Protein 2IU1 (pdb70)

Organism: Homo sapiens (NCBI:txid9606)

Secondary structure (P-SEA, 3-state):
ccccaaaaaaaaaaaaaaaaaaccccccaaaaaaaaaaaccccaaaaaaaacccccaaaaaaaaaaaaaaaaccccaaaaaaaaaaaaaaaaacccccccaaaaaaaaaaaaccccaaaaaaaaaccccccccaaaaaaaaaaaaaaaaaaaccbbbbbbbbbbbcccaaaaaaaaac

Sequence (178 aa):
LERTIEERVNILFDFVKKKKEEGVIDSSDKEIVAEAERLDVKAMGPLVLTEVLFNEKIREQIKKYRRHFLRFCHNNKKAQRYLLHGLECVVAMHQAQLISKIPHILKEMYDADLLEEEVIISWSEKASKKYVSKELAKEIRVKAEPFIKWLKEAEEESSGGEEEDEDENIEVVYSKLE

Solvent-accessible surface area: 9469 Å² total

Foldseek 3Di:
DQDAPLVLVLVLLVVQLVCVVVPNNLPCLVVSCVSCVVSVNLLLQLLSCLVRQPALVNLVSCVSCLVSLCVRQPVRLSSLLNNVLSVLLRCVRVVVRPLLCLQVSVVSCVVSVNHDLVSVLQQLPDADLPLDDSVSSVSSSVSNVVNNCVSVPPDDDHDYDDDDDDRDSVSVSVSSVD

InterPro domains:
  IPR002735 Translation initiation factor IF2/IF5 domain [PF01873] (8-127)
  IPR002735 Translation initiation factor IF2/IF5 domain [SM00653] (13-128)
  IPR003307 W2 domain [PF02020] (311-390)
  IPR003307 W2 domain [PS51363] (233-392)
  IPR003307 W2 domain [SM00515] (298-388)
  IPR016024 Armadillo-type fold [SSF48371] (237-386)
  IPR016189 Translation initiation factor IF2/IF5, N-terminal [SSF100966] (3-99)
  IPR016190 Translation initiation factor IF2/IF5, zinc-binding [SSF75689] (96-130)
  IPR045196 Translation initiation factor IF2/IF5 [PTHR23001] (4-380)

GO terms:
  GO:0006446 regulation of translational initiation (P, IDA)
  GO:0042255 ribosome assembly (P, IDA)
  GO:0005515 protein binding (F, IPI)
  GO:0005829 cytosol (C, TAS)
  GO:0045296 cadherin binding (F, HDA)
  GO:0005737 cytoplasm (C, IDA)
  GO:0003723 RNA binding (F, HDA)

Nearest PDB structures (foldseek):
  2iu1-assembly1_A  TM=1.006E+00  e=1.118E-23  Homo sapiens
  6knd-assembly1_A  TM=8.290E-01  e=2.074E-07  Candida albicans
  2ful-assembly2_B  TM=8.198E-01  e=2.355E-06  Saccharomyces cerevisiae
  3pe3-assembly4_D  TM=2.489E-01  e=3.843E+00  Homo sapiens

CATH classification: 1.25.40.180

Radius of gyration: 15.53 Å; Cα contacts (8 Å, |Δi|>4): 195; chains: 1; bounding box: 28×41×49 Å

Structure (mmCIF, N/CA/C/O backbone):
data_2IU1
#
_entry.id   2IU1
#
_cell.length_a   32.137
_cell.length_b   70.254
_cell.length_c   81.705
_cell.angle_alpha   90.00
_cell.angle_beta   90.00
_cell.angle_gamma   90.00
#
_symmetry.space_group_name_H-M   'P 21 21 21'
#
loop_
_entity.id
_entity.type
_entity.pdbx_description
1 polymer 'EUKARYOTIC TRANSLATION INITIATION FACTOR 5'
2 water water
#
loop_
_atom_site.group_PDB
_atom_site.id
_atom_site.type_symbol
_atom_site.label_atom_id
_atom_site.label_alt_id
_atom_site.label_comp_id
_atom_site.label_asym_id
_atom_site.label_entity_id
_atom_site.label_seq_id
_atom_site.pdbx_PDB_ins_code
_atom_site.Cartn_x
_atom_site.Cartn_y
_atom_site.Cartn_z
_atom_site.occupancy
_atom_site.B_iso_or_equiv
_atom_site.auth_seq_id
_atom_site.auth_comp_id
_atom_site.auth_asym_id
_atom_site.auth_atom_id
_atom_site.pdbx_PDB_model_num
ATOM 1 N N . LEU A 1 1 ? 0.405 71.216 5.145 1.00 22.90 232 LEU A N 1
ATOM 2 C CA . LEU A 1 1 ? 0.644 70.851 6.572 1.00 23.27 232 LEU A CA 1
ATOM 3 C C . LEU A 1 1 ? 1.872 69.958 6.765 1.00 24.03 232 LEU A C 1
ATOM 4 O O . LEU A 1 1 ? 2.135 69.060 5.960 1.00 24.26 232 LEU A O 1
ATOM 9 N N . GLU A 1 2 ? 2.622 70.221 7.834 1.00 23.17 233 GLU A N 1
ATOM 10 C CA . GLU A 1 2 ? 3.633 69.309 8.374 1.00 23.67 233 GLU A CA 1
ATOM 11 C C . GLU A 1 2 ? 3.081 67.901 8.539 1.00 21.81 233 GLU A C 1
ATOM 12 O O . GLU A 1 2 ? 1.955 67.730 8.995 1.00 21.82 233 GLU A O 1
ATOM 18 N N . ARG A 1 3 ? 3.856 66.878 8.189 1.00 20.15 234 ARG A N 1
ATOM 19 C CA . ARG A 1 3 ? 3.361 65.512 8.380 1.00 19.07 234 ARG A CA 1
ATOM 20 C C . ARG A 1 3 ? 3.278 65.118 9.852 1.00 19.47 234 ARG A C 1
ATOM 21 O O . ARG A 1 3 ? 4.036 65.623 10.675 1.00 17.97 234 ARG A O 1
ATOM 29 N N . THR A 1 4 ? 2.356 64.213 10.173 1.00 18.84 235 THR A N 1
ATOM 30 C CA . THR A 1 4 ? 2.154 63.791 11.556 1.00 19.82 235 THR A CA 1
ATOM 31 C C . THR A 1 4 ? 3.256 62.821 11.958 1.00 19.50 235 THR A C 1
ATOM 32 O O . THR A 1 4 ? 3.968 62.299 11.102 1.00 17.49 235 THR A O 1
ATOM 36 N N . ILE A 1 5 ? 3.399 62.581 13.258 1.00 19.11 236 ILE A N 1
ATOM 37 C CA . ILE A 1 5 ? 4.326 61.567 13.739 1.00 20.37 236 ILE A CA 1
ATOM 38 C C . ILE A 1 5 ? 4.081 60.229 13.040 1.00 19.93 236 ILE A C 1
ATOM 39 O O . ILE A 1 5 ? 5.028 59.593 12.546 1.00 19.43 236 ILE A O 1
ATOM 44 N N . GLU A 1 6 ? 2.824 59.788 12.990 1.00 19.05 237 GLU A N 1
ATOM 45 C CA . GLU A 1 6 ? 2.520 58.526 12.316 1.00 19.35 237 GLU A CA 1
ATOM 46 C C . GLU A 1 6 ? 3.006 58.497 10.860 1.00 19.68 237 GLU A C 1
ATOM 47 O O . GLU A 1 6 ? 3.644 57.536 10.407 1.00 18.70 237 GLU A O 1
ATOM 53 N N . GLU A 1 7 ? 2.692 59.554 10.124 1.00 20.59 238 GLU A N 1
ATOM 54 C CA . GLU A 1 7 ? 3.098 59.665 8.727 1.00 20.67 238 GLU A CA 1
ATOM 55 C C . GLU A 1 7 ? 4.612 59.604 8.568 1.00 20.72 238 GLU A C 1
ATOM 56 O O . GLU A 1 7 ? 5.124 58.955 7.645 1.00 19.39 238 GLU A O 1
ATOM 62 N N . ARG A 1 8 ? 5.328 60.278 9.466 1.00 19.31 239 ARG A N 1
ATOM 63 C CA . ARG A 1 8 ? 6.784 60.361 9.347 1.00 19.27 239 ARG A CA 1
ATOM 64 C C . ARG A 1 8 ? 7.425 59.011 9.670 1.00 18.65 239 ARG A C 1
ATOM 65 O O . ARG A 1 8 ? 8.346 58.547 8.975 1.00 17.97 239 ARG A O 1
ATOM 73 N N . VAL A 1 9 ? 6.915 58.358 10.703 1.00 17.79 240 VAL A N 1
ATOM 74 C CA . VAL A 1 9 ? 7.420 57.021 11.048 1.00 19.08 240 VAL A CA 1
ATOM 75 C C . VAL A 1 9 ? 7.115 56.075 9.885 1.00 18.99 240 VAL A C 1
ATOM 76 O O . VAL A 1 9 ? 7.933 55.221 9.516 1.00 19.42 240 VAL A O 1
ATOM 80 N N . ASN A 1 10 ? 5.932 56.231 9.299 1.00 19.66 241 ASN A N 1
ATOM 81 C CA . ASN A 1 10 ? 5.559 55.418 8.145 1.00 20.73 241 ASN A CA 1
ATOM 82 C C . ASN A 1 10 ? 6.570 55.552 6.992 1.00 19.95 241 ASN A C 1
ATOM 83 O O . ASN A 1 10 ? 6.914 54.568 6.332 1.00 19.23 241 ASN A O 1
ATOM 88 N N . ILE A 1 11 ? 7.022 56.777 6.746 1.00 19.32 242 ILE A N 1
ATOM 89 C CA . ILE A 1 11 ? 7.993 57.049 5.685 1.00 18.05 242 ILE A CA 1
ATOM 90 C C . ILE A 1 11 ? 9.331 56.403 6.021 1.00 19.16 242 ILE A C 1
ATOM 91 O O . ILE A 1 11 ? 10.026 55.881 5.135 1.00 19.12 242 ILE A O 1
ATOM 96 N N . LEU A 1 12 ? 9.704 56.433 7.291 1.00 19.21 243 LEU A N 1
ATOM 97 C CA . LEU A 1 12 ? 10.927 55.754 7.699 1.00 20.52 243 LEU A CA 1
ATOM 98 C C . LEU A 1 12 ? 10.850 54.239 7.542 1.00 18.91 243 LEU A C 1
ATOM 99 O O . LEU A 1 12 ? 11.800 53.614 7.048 1.00 20.55 243 LEU A O 1
ATOM 104 N N . PHE A 1 13 ? 9.735 53.643 7.943 1.00 17.77 244 PHE A N 1
ATOM 105 C CA . PHE A 1 13 ? 9.490 52.226 7.657 1.00 19.15 244 PHE A CA 1
ATOM 106 C C . PHE A 1 13 ? 9.720 51.910 6.178 1.00 20.04 244 PHE A C 1
ATOM 107 O O . PHE A 1 13 ? 10.398 50.929 5.821 1.00 19.32 244 PHE A O 1
ATOM 115 N N . ASP A 1 14 ? 9.138 52.726 5.305 1.00 18.61 245 ASP A N 1
ATOM 116 C CA . ASP A 1 14 ? 9.265 52.470 3.855 1.00 20.85 245 ASP A CA 1
ATOM 117 C C . ASP A 1 14 ? 10.734 52.551 3.411 1.00 20.65 245 ASP A C 1
ATOM 118 O O . ASP A 1 14 ? 11.221 51.704 2.642 1.00 19.24 245 ASP A O 1
ATOM 123 N N . PHE A 1 15 ? 11.432 53.569 3.912 1.00 19.23 246 PHE A N 1
ATOM 124 C CA . PHE A 1 15 ? 12.835 53.818 3.571 1.00 19.07 246 PHE A CA 1
ATOM 125 C C . PHE A 1 15 ? 13.700 52.624 3.994 1.00 19.40 246 PHE A C 1
ATOM 126 O O . PHE A 1 15 ? 14.507 52.132 3.204 1.00 19.66 246 PHE A O 1
ATOM 134 N N . VAL A 1 16 ? 13.508 52.146 5.217 1.00 19.58 247 VAL A N 1
ATOM 135 C CA . VAL A 1 16 ? 14.337 51.070 5.749 1.00 20.43 247 VAL A CA 1
ATOM 136 C C . VAL A 1 16 ? 14.001 49.748 5.048 1.00 20.06 247 VAL A C 1
ATOM 137 O O . VAL A 1 16 ? 14.892 48.952 4.709 1.00 20.32 247 VAL A O 1
ATOM 141 N N . LYS A 1 17 ? 12.710 49.518 4.829 1.00 19.26 248 LYS A N 1
ATOM 142 C CA . LYS A 1 17 ? 12.275 48.325 4.119 1.00 19.27 248 LYS A CA 1
ATOM 143 C C . LYS A 1 17 ? 12.941 48.264 2.745 1.00 19.60 248 LYS A C 1
ATOM 144 O O . LYS A 1 17 ? 13.422 47.206 2.321 1.00 18.74 248 LYS A O 1
ATOM 150 N N . LYS A 1 18 ? 12.971 49.404 2.060 1.00 18.58 249 LYS A N 1
ATOM 151 C CA . LYS A 1 18 ? 13.536 49.467 0.717 1.00 20.69 249 LYS A CA 1
ATOM 152 C C . LYS A 1 18 ? 15.047 49.236 0.702 1.00 20.38 249 LYS A C 1
ATOM 153 O O . LYS A 1 18 ? 15.543 48.569 -0.198 1.00 19.33 249 LYS A O 1
ATOM 159 N N . LYS A 1 19 ? 15.771 49.791 1.673 1.00 19.64 250 LYS A N 1
ATOM 160 C CA . LYS A 1 19 ? 17.199 49.474 1.842 1.00 20.15 250 LYS A CA 1
ATOM 161 C C . LYS A 1 19 ? 17.439 47.970 1.976 1.00 20.76 250 LYS A C 1
ATOM 162 O O . LYS A 1 19 ? 18.373 47.439 1.377 1.00 18.54 250 LYS A O 1
ATOM 168 N N . LYS A 1 20 ? 16.603 47.293 2.759 1.00 19.31 251 LYS A N 1
ATOM 169 C CA . LYS A 1 20 ? 16.744 45.858 2.935 1.00 19.23 251 LYS A CA 1
ATOM 170 C C . LYS A 1 20 ? 16.500 45.124 1.618 1.00 19.28 251 LYS A C 1
ATOM 171 O O . LYS A 1 20 ? 17.282 44.245 1.209 1.00 18.28 251 LYS A O 1
ATOM 177 N N . GLU A 1 21 ? 15.405 45.490 0.959 1.00 18.02 252 GLU A N 1
ATOM 178 C CA . GLU A 1 21 ? 15.006 44.831 -0.279 1.00 20.01 252 GLU A CA 1
ATOM 179 C C . GLU A 1 21 ? 16.029 45.011 -1.398 1.00 18.92 252 GLU A C 1
ATOM 180 O O . GLU A 1 21 ? 16.204 44.136 -2.240 1.00 19.28 252 GLU A O 1
ATOM 186 N N . GLU A 1 22 ? 16.700 46.154 -1.400 1.00 20.27 253 GLU A N 1
ATOM 187 C CA . GLU A 1 22 ? 17.660 46.485 -2.456 1.00 20.55 253 GLU A CA 1
ATOM 188 C C . GLU A 1 22 ? 19.018 45.827 -2.231 1.00 19.90 253 GLU A C 1
ATOM 189 O O . GLU A 1 22 ? 19.869 45.817 -3.124 1.00 18.92 253 GLU A O 1
ATOM 195 N N . GLY A 1 23 ? 19.233 45.287 -1.036 1.00 19.47 254 GLY A N 1
ATOM 196 C CA . GLY A 1 23 ? 20.439 44.494 -0.774 1.00 17.84 254 GLY A CA 1
ATOM 197 C C . GLY A 1 23 ? 21.574 45.295 -0.160 1.00 19.80 254 GLY A C 1
ATOM 198 O O . GLY A 1 23 ? 22.720 44.825 -0.119 1.00 19.11 254 GLY A O 1
ATOM 199 N N . VAL A 1 24 ? 21.268 46.497 0.330 1.00 17.87 255 VAL A N 1
ATOM 200 C CA . VAL A 1 24 ? 22.327 47.39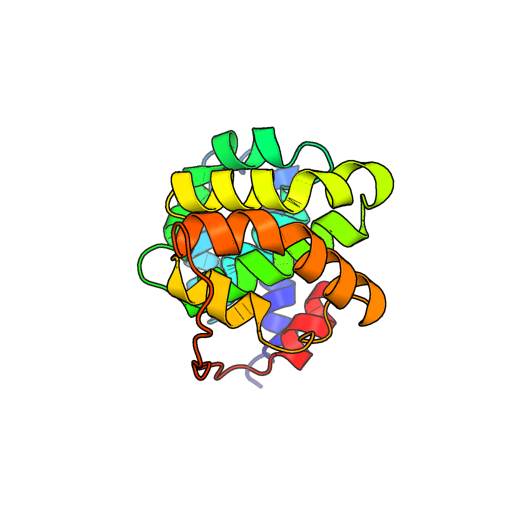6 0.794 1.00 18.49 255 VAL A CA 1
ATOM 201 C C . VAL A 1 24 ? 22.197 47.743 2.284 1.00 19.53 255 VAL A C 1
ATOM 202 O O . VAL A 1 24 ? 22.894 48.630 2.788 1.00 18.01 255 VAL A O 1
ATOM 206 N N . ILE A 1 25 ? 21.317 47.047 3.000 1.00 19.20 256 ILE A N 1
ATOM 207 C CA . ILE A 1 25 ? 21.022 47.495 4.364 1.00 20.33 256 ILE A CA 1
ATOM 208 C C . ILE A 1 25 ? 22.256 47.392 5.270 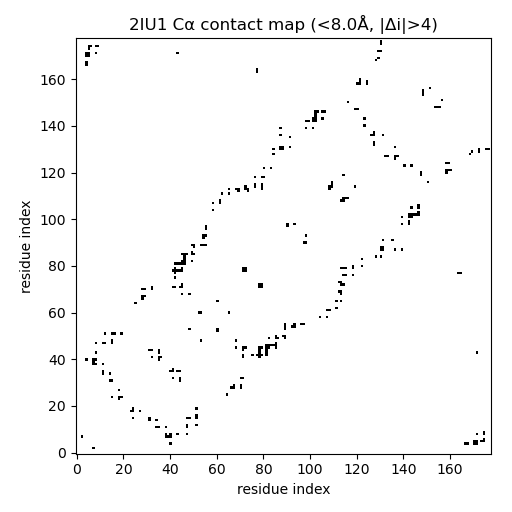1.00 20.46 256 ILE A C 1
ATOM 209 O O . ILE A 1 25 ? 22.453 48.242 6.132 1.00 20.51 256 ILE A O 1
ATOM 214 N N . ASP A 1 26 ? 23.094 46.373 5.068 1.00 20.21 257 ASP A N 1
ATOM 215 C CA . ASP A 1 26 ? 24.259 46.157 5.929 1.00 19.68 257 ASP A CA 1
ATOM 216 C C . ASP A 1 26 ? 25.228 47.350 5.920 1.00 19.92 257 ASP A C 1
ATOM 217 O O . ASP A 1 26 ? 25.953 47.566 6.897 1.00 19.56 257 ASP A O 1
ATOM 222 N N . SER A 1 27 ? 25.251 48.113 4.824 1.00 18.18 258 SER A N 1
ATOM 223 C CA . SER A 1 27 ? 26.120 49.295 4.734 1.00 18.68 258 SER A CA 1
ATOM 224 C C . SER A 1 27 ? 25.355 50.624 4.801 1.00 18.20 258 SER A C 1
ATOM 225 O O . SER A 1 27 ? 25.920 51.673 4.508 1.00 18.44 258 SER A O 1
ATOM 228 N N . SER A 1 28 ? 24.084 50.577 5.185 1.00 17.95 259 SER A N 1
ATOM 229 C CA . SER A 1 28 ? 23.225 51.761 5.153 1.00 18.33 259 SER A CA 1
ATOM 230 C C . SER A 1 28 ? 22.850 52.323 6.521 1.00 18.01 259 SER A C 1
ATOM 231 O O . SER A 1 28 ? 21.863 53.047 6.645 1.00 17.73 259 SER A O 1
ATOM 234 N N . ASP A 1 29 ? 23.622 52.005 7.553 1.00 17.09 260 ASP A N 1
ATOM 235 C CA . ASP A 1 29 ? 23.240 52.437 8.892 1.00 17.76 260 ASP A CA 1
ATOM 236 C C . ASP A 1 29 ? 23.258 53.964 9.015 1.00 17.42 260 ASP A C 1
ATOM 237 O O . ASP A 1 29 ? 22.403 54.566 9.679 1.00 18.37 260 ASP A O 1
ATOM 242 N N . LYS A 1 30 ? 24.245 54.599 8.384 1.00 16.64 261 LYS A N 1
ATOM 243 C CA . LYS A 1 30 ? 24.334 56.059 8.489 1.00 18.64 261 LYS A CA 1
ATOM 244 C C . LYS A 1 30 ? 23.208 56.707 7.697 1.00 18.46 261 LYS A C 1
ATOM 245 O O . LYS A 1 30 ? 22.658 57.736 8.100 1.00 19.67 261 LYS A O 1
ATOM 251 N N . GLU A 1 31 ? 22.869 56.107 6.562 1.00 18.10 262 GLU A N 1
ATOM 252 C CA . GLU A 1 31 ? 21.791 56.644 5.726 1.00 18.23 262 GLU A CA 1
ATOM 253 C C . GLU A 1 31 ? 20.445 56.597 6.444 1.00 19.11 262 GLU A C 1
ATOM 254 O O . GLU A 1 31 ? 19.621 57.512 6.341 1.00 18.18 262 GLU A O 1
ATOM 260 N N . ILE A 1 32 ? 20.235 55.510 7.168 1.00 17.94 263 ILE A N 1
ATOM 261 C CA . ILE A 1 32 ? 19.018 55.329 7.960 1.00 18.81 263 ILE A CA 1
ATOM 262 C C . ILE A 1 32 ? 18.937 56.342 9.097 1.00 18.37 263 ILE A C 1
ATOM 263 O O . ILE A 1 32 ? 17.880 56.934 9.338 1.00 19.85 263 ILE A O 1
ATOM 268 N N . VAL A 1 33 ? 20.052 56.562 9.792 1.00 19.44 264 VAL A N 1
ATOM 269 C CA . VAL A 1 33 ? 20.060 57.577 10.851 1.00 19.33 264 VAL A CA 1
ATOM 270 C C . VAL A 1 33 ? 19.721 58.943 10.227 1.00 18.93 264 VAL A C 1
ATOM 271 O O . VAL A 1 33 ? 18.886 59.695 10.747 1.00 18.88 264 VAL A O 1
ATOM 275 N N . ALA A 1 34 ? 20.356 59.265 9.107 1.00 18.35 265 ALA A N 1
ATOM 276 C CA . ALA A 1 34 ? 20.124 60.570 8.474 1.00 19.16 265 ALA A CA 1
ATOM 277 C C . ALA A 1 34 ? 18.662 60.753 8.064 1.00 19.49 265 ALA A C 1
ATOM 278 O O . ALA A 1 34 ? 18.110 61.860 8.166 1.00 19.44 265 ALA A O 1
ATOM 280 N N . GLU A 1 35 ? 18.032 59.680 7.591 1.00 18.83 266 GLU A N 1
ATOM 281 C CA . GLU A 1 35 ? 16.647 59.785 7.148 1.00 19.30 266 GLU A CA 1
ATOM 282 C C . GLU A 1 35 ? 15.738 59.965 8.358 1.00 19.79 266 GLU A C 1
ATOM 283 O O . GLU A 1 35 ? 14.781 60.743 8.317 1.00 20.45 266 GLU A O 1
ATOM 289 N N . ALA A 1 36 ? 16.035 59.240 9.429 1.00 19.65 267 ALA A N 1
ATOM 290 C CA . ALA A 1 36 ? 15.254 59.390 10.660 1.00 18.98 267 ALA A CA 1
ATOM 291 C C . ALA A 1 36 ? 15.360 60.813 11.201 1.00 20.22 267 ALA A C 1
ATOM 292 O O . ALA A 1 36 ? 14.378 61.407 11.659 1.00 20.95 267 ALA A O 1
ATOM 294 N N . GLU A 1 37 ? 16.562 61.370 11.138 1.00 19.87 268 GLU A N 1
ATOM 295 C CA . GLU A 1 37 ? 16.785 62.754 11.558 1.00 20.00 268 GLU A CA 1
ATOM 296 C C . GLU A 1 37 ? 16.030 63.731 10.645 1.00 19.34 268 GLU A C 1
ATOM 297 O O . GLU A 1 37 ? 15.451 64.700 11.129 1.00 17.87 268 GLU A O 1
ATOM 303 N N . ARG A 1 38 ? 16.024 63.487 9.333 1.00 18.51 269 ARG A N 1
ATOM 304 C CA . ARG A 1 38 ? 15.340 64.402 8.401 1.00 18.08 269 ARG A CA 1
ATOM 305 C C . ARG A 1 38 ? 13.854 64.437 8.705 1.00 18.70 269 ARG A C 1
ATOM 306 O O . ARG A 1 38 ? 13.192 65.484 8.600 1.00 17.32 269 ARG A O 1
ATOM 314 N N . LEU A 1 39 ? 13.336 63.267 9.068 1.00 17.63 270 LEU A N 1
ATOM 315 C CA . LEU A 1 39 ? 11.926 63.083 9.353 1.00 17.36 270 LEU A CA 1
ATOM 316 C C . LEU A 1 39 ? 11.535 63.442 10.793 1.00 18.05 270 LEU A C 1
ATOM 317 O O . LEU A 1 39 ? 10.351 63.373 11.148 1.00 18.59 270 LEU A O 1
ATOM 322 N N . ASP A 1 40 ? 12.521 63.843 11.586 1.00 17.97 271 ASP A N 1
ATOM 323 C CA . ASP A 1 40 ? 12.326 64.164 13.005 1.00 18.33 271 ASP A CA 1
ATOM 324 C C . ASP A 1 40 ? 11.645 63.016 13.749 1.00 18.56 271 ASP A C 1
ATOM 325 O O . ASP A 1 40 ? 10.715 63.257 14.526 1.00 17.51 271 ASP A O 1
ATOM 330 N N . VAL A 1 41 ? 12.107 61.791 13.505 1.00 18.01 272 VAL A N 1
ATOM 331 C CA . VAL A 1 41 ? 11.675 60.616 14.270 1.00 18.02 272 VAL A CA 1
ATOM 332 C C . VAL A 1 41 ? 12.888 59.795 14.671 1.00 18.30 272 VAL A C 1
ATOM 333 O O . VAL A 1 41 ? 12.893 58.556 14.648 1.00 17.77 272 VAL A O 1
ATOM 337 N N . LYS A 1 42 ? 13.952 60.502 15.042 1.00 17.96 273 LYS A N 1
ATOM 338 C CA . LYS A 1 42 ? 15.176 59.798 15.367 1.00 18.79 273 LYS A CA 1
ATOM 339 C C . LYS A 1 42 ? 14.994 58.700 16.422 1.00 18.68 273 LYS A C 1
ATOM 340 O O . LYS A 1 42 ? 15.520 57.597 16.282 1.00 19.37 273 LYS A O 1
ATOM 346 N N . ALA A 1 43 ? 14.250 59.008 17.483 1.00 18.93 274 ALA A N 1
ATOM 347 C CA . ALA A 1 43 ? 14.160 58.084 18.614 1.00 19.58 274 ALA A CA 1
ATOM 348 C C . ALA A 1 43 ? 13.424 56.810 18.203 1.00 19.36 274 ALA A C 1
ATOM 349 O O . ALA A 1 43 ? 13.571 55.774 18.846 1.00 20.34 274 ALA A O 1
ATOM 351 N N . MET A 1 44 ? 12.631 56.875 17.135 1.00 19.59 275 MET A N 1
ATOM 352 C CA . MET A 1 44 ? 11.842 55.703 16.707 1.00 19.62 275 MET A CA 1
ATOM 353 C C . MET A 1 44 ? 12.655 54.760 15.817 1.00 21.09 275 MET A C 1
ATOM 354 O O . MET A 1 44 ? 12.219 53.653 15.463 1.00 20.09 275 MET A O 1
ATOM 359 N N . GLY A 1 45 ? 13.852 55.201 15.443 1.00 20.02 276 GLY A N 1
ATOM 360 C CA . GLY A 1 45 ? 14.729 54.383 14.628 1.00 19.37 276 GLY A CA 1
ATOM 361 C C . GLY A 1 45 ? 14.810 52.918 15.037 1.00 20.42 276 GLY A C 1
ATOM 362 O O . GLY A 1 45 ? 14.591 52.034 14.203 1.00 19.40 276 GLY A O 1
ATOM 363 N N . PRO A 1 46 ? 15.128 52.637 16.310 1.00 19.51 277 PRO A N 1
ATOM 364 C CA . PRO A 1 46 ? 15.162 51.224 16.697 1.00 20.52 277 PRO A CA 1
ATOM 365 C C . PRO A 1 46 ? 13.880 50.412 16.500 1.00 20.93 277 PRO A C 1
ATOM 366 O O . PRO A 1 46 ? 13.970 49.221 16.212 1.00 20.08 277 PRO A O 1
ATOM 370 N N . LEU A 1 47 ? 12.712 51.026 16.658 1.00 20.03 278 LEU A N 1
ATOM 371 C CA . LEU A 1 47 ? 11.469 50.282 16.441 1.00 19.94 278 LEU A CA 1
ATOM 372 C C . LEU A 1 47 ? 11.340 49.883 14.977 1.00 19.26 278 LEU A C 1
ATOM 373 O O . LEU A 1 47 ? 10.949 48.768 14.661 1.00 19.97 278 LEU A O 1
ATOM 378 N N . VAL A 1 48 ? 11.676 50.795 14.062 1.00 18.69 279 VAL A N 1
ATOM 379 C CA . VAL A 1 48 ? 11.674 50.459 12.638 1.00 18.77 279 VAL A CA 1
ATOM 380 C C . VAL A 1 48 ? 12.699 49.368 12.298 1.00 18.57 279 VAL A C 1
ATOM 381 O O . VAL A 1 48 ? 12.386 48.416 11.578 1.00 18.23 279 VAL A O 1
ATOM 385 N N . LEU A 1 49 ? 13.918 49.510 12.800 1.00 18.24 280 LEU A N 1
ATOM 386 C CA . LEU A 1 49 ? 14.943 48.491 12.573 1.00 16.76 280 LEU A CA 1
ATOM 387 C C . LEU A 1 49 ? 14.484 47.119 13.059 1.00 18.87 280 LEU A C 1
ATOM 388 O O . LEU A 1 49 ? 14.687 46.120 12.369 1.00 19.04 280 LEU A O 1
ATOM 393 N N . THR A 1 50 ? 13.871 47.051 14.241 1.00 18.62 281 THR A N 1
ATOM 394 C CA . THR A 1 50 ? 13.467 45.728 14.727 1.00 19.22 281 THR A CA 1
ATOM 395 C C . THR A 1 50 ? 12.451 45.106 13.784 1.00 19.72 281 THR A C 1
ATOM 396 O O . THR A 1 50 ? 12.502 43.905 13.499 1.00 20.24 281 THR A O 1
ATOM 400 N N . GLU A 1 51 ? 11.513 45.911 13.298 1.00 19.12 282 GLU A N 1
ATOM 401 C CA . GLU A 1 51 ? 10.435 45.371 12.464 1.00 22.44 282 GLU A CA 1
ATOM 402 C C . GLU A 1 51 ? 10.996 44.845 11.149 1.00 21.24 282 GLU A C 1
ATOM 403 O O . GLU A 1 51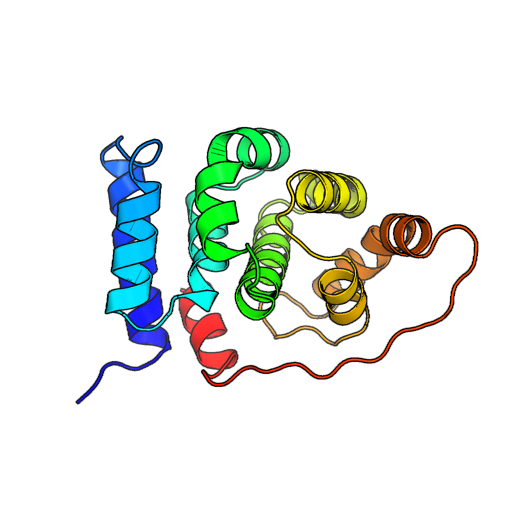 ? 10.540 43.826 10.614 1.00 21.67 282 GLU A O 1
ATOM 409 N N . VAL A 1 52 ? 11.992 45.554 10.629 1.00 21.66 283 VAL A N 1
ATOM 410 C CA . VAL A 1 52 ? 12.563 45.210 9.333 1.00 22.46 283 VAL A CA 1
ATOM 411 C C . VAL A 1 52 ? 13.591 44.081 9.437 1.00 22.53 283 VAL A C 1
ATOM 412 O O . VAL A 1 52 ? 13.652 43.215 8.560 1.00 22.78 283 VAL A O 1
ATOM 416 N N . LEU A 1 53 ? 14.382 44.090 10.506 1.00 23.02 284 LEU A N 1
ATOM 417 C CA . LEU A 1 53 ? 15.583 43.258 10.587 1.00 22.68 284 LEU A CA 1
ATOM 418 C C . LEU A 1 53 ? 15.471 42.015 11.461 1.00 22.56 284 LEU A C 1
ATOM 419 O O . LEU A 1 53 ? 16.177 41.036 11.211 1.00 22.63 284 LEU A O 1
ATOM 424 N N . PHE A 1 54 ? 14.604 42.052 12.474 1.00 21.83 285 PHE A N 1
ATOM 425 C CA . PHE A 1 54 ? 14.536 40.978 13.475 1.00 20.20 285 PHE A CA 1
ATOM 426 C C . PHE A 1 54 ? 13.389 39.998 13.210 1.00 21.26 285 PHE A C 1
ATOM 427 O O . PHE A 1 54 ? 12.272 40.404 12.897 1.00 20.60 285 PHE A O 1
ATOM 435 N N . ASN A 1 55 ? 13.667 38.705 13.342 1.00 19.77 286 ASN A N 1
ATOM 436 C CA . ASN A 1 55 ? 12.604 37.714 13.414 1.00 20.31 286 ASN A CA 1
ATOM 437 C C . ASN A 1 55 ? 12.987 36.680 14.462 1.00 20.40 286 ASN A C 1
ATOM 438 O O . ASN A 1 55 ? 13.559 37.017 15.503 1.00 20.54 286 ASN A O 1
ATOM 443 N N . GLU A 1 56 ? 12.681 35.421 14.206 1.00 21.53 287 GLU A N 1
ATOM 444 C CA . GLU A 1 56 ? 12.976 34.421 15.210 1.00 22.74 287 GLU A CA 1
ATOM 445 C C . GLU A 1 56 ? 14.488 34.251 15.402 1.00 23.18 287 GLU A C 1
ATOM 446 O O . GLU A 1 56 ? 14.916 33.695 16.412 1.00 22.21 287 GLU A O 1
ATOM 452 N N . LYS A 1 57 ? 15.285 34.725 14.440 1.00 22.07 288 LYS A N 1
ATOM 453 C CA . LYS A 1 57 ? 16.746 34.689 14.549 1.00 22.95 288 LYS A CA 1
ATOM 454 C C . LYS A 1 57 ? 17.318 35.953 15.201 1.00 21.98 288 LYS A C 1
ATOM 455 O O . LYS A 1 57 ? 18.474 36.312 14.970 1.00 22.22 288 LYS A O 1
ATOM 461 N N . ILE A 1 58 ? 16.508 36.626 16.020 1.00 21.33 289 ILE A N 1
ATOM 462 C CA . ILE A 1 58 ? 16.874 37.924 16.585 1.00 20.43 289 ILE A CA 1
ATOM 463 C C . ILE A 1 58 ? 18.244 37.897 17.261 1.00 22.85 289 ILE A C 1
ATOM 464 O O . ILE A 1 58 ? 18.997 38.876 17.218 1.00 21.11 289 ILE A O 1
ATOM 469 N N . ARG A 1 59 ? 18.579 36.779 17.895 1.00 22.42 290 ARG A N 1
ATOM 470 C CA . ARG A 1 59 ? 19.823 36.756 18.653 1.00 23.93 290 ARG A CA 1
ATOM 471 C C . ARG A 1 59 ? 21.060 36.891 17.765 1.00 24.83 290 ARG A C 1
ATOM 472 O O . ARG A 1 59 ? 21.979 37.632 18.117 1.00 26.40 290 ARG A O 1
ATOM 480 N N . GLU A 1 60 ? 21.078 36.195 16.627 1.00 24.93 291 GLU A N 1
ATOM 481 C CA . GLU A 1 60 ? 22.099 36.405 15.579 1.00 25.65 291 GLU A CA 1
ATOM 482 C C . GLU A 1 60 ? 22.067 37.815 14.992 1.00 24.60 291 GLU A C 1
ATOM 483 O O . GLU A 1 60 ? 23.101 38.384 14.617 1.00 23.22 291 GLU A O 1
ATOM 489 N N . GLN A 1 61 ? 20.865 38.371 14.891 1.00 22.84 292 GLN A N 1
ATOM 490 C CA . GLN A 1 61 ? 20.665 39.630 14.178 1.00 22.97 292 GLN A CA 1
ATOM 491 C C . GLN A 1 61 ? 21.151 40.805 15.032 1.00 23.24 292 GLN A C 1
ATOM 492 O O . GLN A 1 61 ? 21.624 41.826 14.516 1.00 23.10 292 GLN A O 1
ATOM 498 N N . ILE A 1 62 ? 21.047 40.653 16.346 1.00 21.65 293 ILE A N 1
ATOM 499 C CA . ILE A 1 62 ? 21.590 41.660 17.263 1.00 23.34 293 ILE A CA 1
ATOM 500 C C . ILE A 1 62 ? 23.094 41.814 17.043 1.00 23.63 293 ILE A C 1
ATOM 501 O O . ILE A 1 62 ? 23.613 42.941 17.021 1.00 23.51 293 ILE A O 1
ATOM 506 N N . LYS A 1 63 ? 23.794 40.694 16.877 1.00 23.77 294 LYS A N 1
ATOM 507 C CA . LYS A 1 63 ? 25.235 40.770 16.633 1.00 25.04 294 LYS A CA 1
ATOM 508 C C . LYS A 1 63 ? 25.495 41.445 15.287 1.00 24.06 294 LYS A C 1
ATOM 509 O O . LYS A 1 63 ? 26.281 42.395 15.195 1.00 23.43 294 LYS A O 1
ATOM 515 N N . LYS A 1 64 ? 24.819 40.958 14.248 1.00 22.85 295 LYS A N 1
ATOM 516 C CA . LYS A 1 64 ? 25.043 41.440 12.884 1.00 22.00 295 LYS A CA 1
ATOM 517 C C . LYS A 1 64 ? 24.787 42.940 12.743 1.00 21.80 295 LYS A C 1
ATOM 518 O O . LYS A 1 64 ? 25.525 43.641 12.038 1.00 21.21 295 LYS A O 1
ATOM 524 N N . TYR A 1 65 ? 23.744 43.430 13.406 1.00 20.30 296 TYR A N 1
ATOM 525 C CA . TYR A 1 65 ? 23.268 44.797 13.177 1.00 20.64 296 TYR A CA 1
ATOM 526 C C . TYR A 1 65 ? 23.545 45.701 14.361 1.00 20.24 296 TYR A C 1
ATOM 527 O O . TYR A 1 65 ? 22.924 46.739 14.501 1.00 19.49 296 TYR A O 1
ATOM 536 N N . ARG A 1 66 ? 24.472 45.290 15.225 1.00 20.11 297 ARG A N 1
ATOM 537 C CA . ARG A 1 66 ? 24.789 46.084 16.412 1.00 18.35 297 ARG A CA 1
ATOM 538 C C . ARG A 1 66 ? 25.055 47.554 16.059 1.00 18.64 297 ARG A C 1
ATOM 539 O O . ARG A 1 66 ? 24.544 48.471 16.709 1.00 18.03 297 ARG A O 1
ATOM 547 N N . ARG A 1 67 ? 25.867 47.780 15.035 1.00 17.58 298 ARG A N 1
ATOM 548 C CA . ARG A 1 67 ? 26.232 49.144 14.639 1.00 18.57 298 ARG A CA 1
ATOM 549 C C . ARG A 1 67 ? 25.003 49.969 14.249 1.00 19.33 298 ARG A C 1
ATOM 550 O O . ARG A 1 67 ? 24.891 51.136 14.616 1.00 18.92 298 ARG A O 1
ATOM 558 N N . HIS A 1 68 ? 24.060 49.361 13.528 1.00 17.56 299 HIS A N 1
ATOM 559 C CA . HIS A 1 68 ? 22.844 50.076 13.134 1.00 18.50 299 HIS A CA 1
ATOM 560 C C . HIS A 1 68 ? 22.064 50.581 14.341 1.00 19.40 299 HIS A C 1
ATOM 561 O O . HIS A 1 68 ? 21.579 51.727 14.357 1.00 19.61 299 HIS A O 1
ATOM 568 N N . PHE A 1 69 ? 21.955 49.722 15.351 1.00 18.25 300 PHE A N 1
ATOM 569 C CA . PHE A 1 69 ? 21.202 50.065 16.550 1.00 19.14 300 PHE A CA 1
ATOM 570 C C . PHE A 1 69 ? 21.993 50.995 17.434 1.00 19.20 300 PHE A C 1
ATOM 571 O O . PHE A 1 69 ? 21.427 51.901 18.035 1.00 19.67 300 PHE A O 1
ATOM 579 N N . LEU A 1 70 ? 23.297 50.778 17.512 1.00 19.05 301 LEU A N 1
ATOM 580 C CA . LEU A 1 70 ? 24.103 51.535 18.467 1.00 17.94 301 LEU A CA 1
ATOM 581 C C . LEU A 1 70 ? 24.038 53.011 18.097 1.00 18.73 301 LEU A C 1
ATOM 582 O O . LEU A 1 70 ? 24.006 53.872 18.964 1.00 19.56 301 LEU A O 1
ATOM 587 N N . ARG A 1 71 ? 23.980 53.302 16.804 1.00 19.04 302 ARG A N 1
ATOM 588 C CA . ARG A 1 71 ? 24.011 54.695 16.357 1.00 18.72 302 ARG A CA 1
ATOM 589 C C . ARG A 1 71 ? 22.792 55.439 16.882 1.00 19.99 302 ARG A C 1
ATOM 590 O O . ARG A 1 71 ? 22.887 56.631 17.181 1.00 18.53 302 ARG A O 1
ATOM 598 N N . PHE A 1 72 ? 21.671 54.726 17.010 1.00 17.80 303 PHE A N 1
ATOM 599 C CA . PHE A 1 72 ? 20.451 55.302 17.593 1.00 19.58 303 PHE A CA 1
ATOM 600 C C . PHE A 1 72 ? 20.458 55.280 19.123 1.00 19.98 303 PHE A C 1
ATOM 601 O O . PHE A 1 72 ? 20.090 56.270 19.779 1.00 20.38 303 PHE A O 1
ATOM 609 N N . CYS A 1 73 ? 20.881 54.157 19.702 1.00 20.19 304 CYS A N 1
ATOM 610 C CA . CYS A 1 73 ? 20.698 53.926 21.148 1.00 20.01 304 CYS A CA 1
ATOM 611 C C . CYS A 1 73 ? 21.713 54.617 22.044 1.00 19.29 304 CYS A C 1
ATOM 612 O O . CYS A 1 73 ? 21.420 54.927 23.200 1.00 19.90 304 CYS A O 1
ATOM 615 N N . HIS A 1 74 ? 22.914 54.834 21.525 1.00 19.53 305 HIS A N 1
ATOM 616 C CA . HIS A 1 74 ? 23.987 55.425 22.314 1.00 18.76 305 HIS A CA 1
ATOM 617 C C . HIS A 1 74 ? 23.587 56.777 22.894 1.00 19.01 305 HIS A C 1
ATOM 618 O O . HIS A 1 74 ? 23.270 57.712 22.148 1.00 19.23 305 HIS A O 1
ATOM 625 N N . ASN A 1 75 ? 23.619 56.872 24.219 1.00 19.00 306 ASN A N 1
ATOM 626 C CA . ASN A 1 75 ? 23.268 58.102 24.947 1.00 19.69 306 ASN A CA 1
ATOM 627 C C . ASN A 1 75 ? 21.899 58.646 24.578 1.00 20.02 306 ASN A C 1
ATOM 628 O O . ASN A 1 75 ? 21.685 59.862 24.578 1.00 20.81 306 ASN A O 1
ATOM 633 N N . ASN A 1 76 ? 20.971 57.740 24.264 1.00 19.02 307 ASN A N 1
ATOM 634 C CA . ASN A 1 76 ? 19.613 58.128 23.899 1.00 18.31 307 ASN A CA 1
ATOM 635 C C . ASN A 1 76 ? 18.587 57.197 24.551 1.00 17.66 307 ASN A C 1
ATOM 636 O O . ASN A 1 76 ? 18.201 56.197 23.973 1.00 17.54 307 ASN A O 1
ATOM 641 N N . LYS A 1 77 ? 18.140 57.534 25.755 1.00 18.55 308 LYS A N 1
ATOM 642 C CA . LYS A 1 77 ? 17.255 56.627 26.494 1.00 18.74 308 LYS A CA 1
ATOM 643 C C . LYS A 1 77 ? 15.900 56.466 25.810 1.00 18.53 308 LYS A C 1
ATOM 644 O O . LYS A 1 77 ? 15.230 55.428 25.927 1.00 17.64 308 LYS A O 1
ATOM 650 N N . LYS A 1 78 ? 15.492 57.504 25.086 1.00 19.03 309 LYS A N 1
ATOM 651 C CA . LYS A 1 78 ? 14.240 57.435 24.339 1.00 19.77 309 LYS A CA 1
ATOM 652 C C . LYS A 1 78 ? 14.310 56.377 23.248 1.00 19.34 309 LYS A C 1
ATOM 653 O O . LYS A 1 78 ? 13.388 55.572 23.086 1.00 18.29 309 LYS A O 1
ATOM 659 N N . ALA A 1 79 ? 15.418 56.377 22.509 1.00 18.92 310 ALA A N 1
ATOM 660 C CA . ALA A 1 79 ? 15.636 55.408 21.453 1.00 18.34 310 ALA A CA 1
ATOM 661 C C . ALA A 1 79 ? 15.703 54.003 22.050 1.00 18.63 310 ALA A C 1
ATOM 662 O O . ALA A 1 79 ? 15.202 53.039 21.475 1.00 18.72 310 ALA A O 1
ATOM 664 N N . GLN A 1 80 ? 16.330 53.889 23.212 1.00 17.31 311 GLN A N 1
ATOM 665 C CA . GLN A 1 80 ? 16.366 52.605 23.895 1.00 17.91 311 GLN A CA 1
ATOM 666 C C . GLN A 1 80 ? 14.996 52.069 24.286 1.00 18.63 311 GLN A C 1
ATOM 667 O O . GLN A 1 80 ? 14.749 50.856 24.223 1.00 18.37 311 GLN A O 1
ATOM 673 N N . ARG A 1 81 ? 14.103 52.969 24.686 1.00 18.39 312 ARG A N 1
ATOM 674 C CA . ARG A 1 81 ? 12.749 52.552 25.032 1.00 19.32 312 ARG A CA 1
ATOM 675 C C . ARG A 1 81 ? 12.051 52.030 23.781 1.00 18.67 312 ARG A C 1
ATOM 676 O O . ARG A 1 81 ? 11.309 51.041 23.863 1.00 19.80 312 ARG A O 1
ATOM 684 N N . TYR A 1 82 ? 12.288 52.675 22.637 1.00 18.61 313 TYR A N 1
ATOM 685 C CA . TYR A 1 82 ? 11.6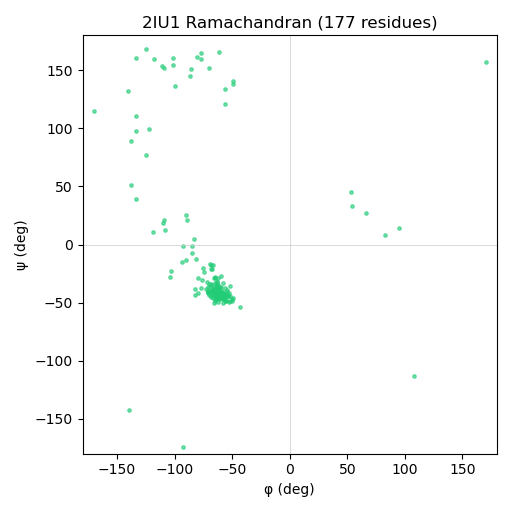90 52.211 21.372 1.00 18.56 313 TYR A CA 1
ATOM 686 C C . TYR A 1 82 ? 12.265 50.864 20.942 1.00 19.37 313 TYR A C 1
ATOM 687 O O . TYR A 1 82 ? 11.540 50.024 20.390 1.00 19.33 313 TYR A O 1
ATOM 696 N N . LEU A 1 83 ? 13.552 50.638 21.205 1.00 18.15 314 LEU A N 1
ATOM 697 C CA . LEU A 1 83 ? 14.112 49.304 21.006 1.00 18.54 314 LEU A CA 1
ATOM 698 C C . LEU A 1 83 ? 13.341 48.259 21.818 1.00 19.42 314 LEU A C 1
ATOM 699 O O . LEU A 1 83 ? 12.990 47.201 21.304 1.00 18.34 314 LEU A O 1
ATOM 704 N N . LEU A 1 84 ? 13.091 48.549 23.088 1.00 18.15 315 LEU A N 1
ATOM 705 C CA . LEU A 1 84 ? 12.313 47.626 23.923 1.00 17.53 315 LEU A CA 1
ATOM 706 C C . LEU A 1 84 ? 10.895 47.378 23.394 1.00 17.37 315 LEU A C 1
ATOM 707 O O . LEU A 1 84 ? 10.392 46.241 23.421 1.00 16.30 315 LEU A O 1
ATOM 712 N N . HIS A 1 85 ? 10.216 48.423 22.927 1.00 17.79 316 HIS A N 1
ATOM 713 C CA . HIS A 1 85 ? 8.912 48.192 22.302 1.00 17.63 316 HIS A CA 1
ATOM 714 C C . HIS A 1 85 ? 9.044 47.359 21.043 1.00 18.16 316 HIS A C 1
ATOM 715 O O . HIS A 1 85 ? 8.195 46.513 20.756 1.00 17.50 316 HIS A O 1
ATOM 722 N N . GLY A 1 86 ? 10.116 47.604 20.295 1.00 18.07 317 GLY A N 1
ATOM 723 C CA . GLY A 1 86 ? 10.425 46.763 19.149 1.00 17.88 317 GLY A CA 1
ATOM 724 C C . GLY A 1 86 ? 10.582 45.309 19.542 1.00 18.73 317 GLY A C 1
ATOM 725 O O . GLY A 1 86 ? 10.086 44.415 18.845 1.00 17.84 317 GLY A O 1
ATOM 726 N N . LEU A 1 87 ? 11.276 45.065 20.647 1.00 17.76 318 LEU A N 1
ATOM 727 C CA . LEU A 1 87 ? 11.438 43.697 21.101 1.00 18.28 318 LEU A CA 1
ATOM 728 C C . LEU A 1 87 ? 10.085 43.085 21.449 1.00 17.50 318 LEU A C 1
ATOM 729 O O . LEU A 1 87 ? 9.827 41.925 21.116 1.00 17.92 318 LEU A O 1
ATOM 734 N N . GLU A 1 88 ? 9.225 43.843 22.140 1.00 17.74 319 GLU A N 1
ATOM 735 C CA . GLU A 1 88 ? 7.892 43.349 22.470 1.00 17.50 319 GLU A CA 1
ATOM 736 C C . GLU A 1 88 ? 7.199 42.847 21.210 1.00 16.07 319 GLU A C 1
ATOM 737 O O . GLU A 1 88 ? 6.596 41.776 21.199 1.00 15.59 319 GLU A O 1
ATOM 743 N N . CYS A 1 89 ? 7.315 43.637 20.147 1.00 16.69 320 CYS A N 1
ATOM 744 C CA . CYS A 1 89 ? 6.644 43.341 18.879 1.00 16.53 320 CYS A CA 1
ATOM 745 C C . CYS A 1 89 ? 7.232 42.108 18.199 1.00 17.01 320 CYS A C 1
ATOM 746 O O . CYS A 1 89 ? 6.496 41.309 17.634 1.00 16.49 320 CYS A O 1
ATOM 749 N N . VAL A 1 90 ? 8.551 41.956 18.250 1.00 17.49 321 VAL A N 1
ATOM 750 C CA . VAL A 1 90 ? 9.163 40.745 17.672 1.00 17.49 321 VAL A CA 1
ATOM 751 C C . VAL A 1 90 ? 8.718 39.479 18.400 1.00 17.21 321 VAL A C 1
ATOM 752 O O . VAL A 1 90 ? 8.338 38.477 17.782 1.00 17.12 321 VAL A O 1
ATOM 756 N N . VAL A 1 91 ? 8.750 39.527 19.725 1.00 17.06 322 VAL A N 1
ATOM 757 C CA . VAL A 1 91 ? 8.245 38.419 20.531 1.00 17.23 322 VAL A CA 1
ATOM 758 C C . VAL A 1 91 ? 6.798 38.077 20.179 1.00 17.41 322 VAL A C 1
ATOM 759 O O . VAL A 1 91 ? 6.440 36.905 20.044 1.00 17.24 322 VAL A O 1
ATOM 763 N N . ALA A 1 92 ? 5.952 39.094 20.033 1.00 17.38 323 ALA A N 1
ATOM 764 C CA . ALA A 1 92 ? 4.563 38.869 19.646 1.00 17.49 323 ALA A CA 1
ATOM 765 C C . ALA A 1 92 ? 4.421 38.065 18.349 1.00 18.40 323 ALA A C 1
ATOM 766 O O . ALA A 1 92 ? 3.531 37.212 18.217 1.00 17.98 323 ALA A O 1
ATOM 768 N N . MET A 1 93 ? 5.297 38.338 17.390 1.00 18.66 324 MET A N 1
ATOM 769 C CA . MET A 1 93 ? 5.261 37.620 16.113 1.00 20.43 324 MET A CA 1
ATOM 770 C C . MET A 1 93 ? 5.812 36.194 16.189 1.00 19.07 324 MET A C 1
ATOM 771 O O . MET A 1 93 ? 5.518 35.370 15.328 1.00 18.39 324 MET A O 1
ATOM 776 N N . HIS A 1 94 ? 6.615 35.913 17.209 1.00 17.87 325 HIS A N 1
ATOM 777 C CA . HIS A 1 94 ? 7.333 34.637 17.320 1.00 18.96 325 HIS A CA 1
ATOM 778 C C . HIS A 1 94 ? 7.268 34.121 18.768 1.00 19.08 325 HIS A C 1
ATOM 779 O O . HIS A 1 94 ? 8.285 33.784 19.368 1.00 19.85 325 HIS A O 1
ATOM 786 N N . GLN A 1 95 ? 6.063 34.066 19.328 1.00 18.72 326 GLN A N 1
ATOM 787 C CA . GLN A 1 95 ? 5.906 33.822 20.767 1.00 20.10 326 GLN A CA 1
ATOM 788 C C . GLN A 1 95 ? 6.444 32.482 21.233 1.00 20.10 326 GLN A C 1
ATOM 789 O O . GLN A 1 95 ? 7.186 32.413 22.218 1.00 20.22 326 GLN A O 1
ATOM 795 N N . ALA A 1 96 ? 6.067 31.415 20.535 1.00 19.92 327 ALA A N 1
ATOM 796 C CA . ALA A 1 96 ? 6.505 30.074 20.917 1.00 21.52 327 ALA A CA 1
ATOM 797 C C . ALA A 1 96 ? 8.026 29.991 20.969 1.00 21.58 327 ALA A C 1
ATOM 798 O O . ALA A 1 96 ? 8.589 29.318 21.841 1.00 22.75 327 ALA A O 1
ATOM 800 N N . GLN A 1 97 ? 8.684 30.678 20.039 1.00 20.47 328 GLN A N 1
ATOM 801 C CA . GLN A 1 97 ? 10.133 30.621 19.912 1.00 20.57 328 GLN A CA 1
ATOM 802 C C . GLN A 1 97 ? 10.825 31.517 20.936 1.00 19.93 328 GLN A C 1
ATOM 803 O O . GLN A 1 97 ? 11.838 31.127 21.537 1.00 20.76 328 GLN A O 1
ATOM 809 N N . LEU A 1 98 ? 10.275 32.713 21.140 1.00 17.33 329 LEU A N 1
ATOM 810 C CA . LEU A 1 98 ? 11.023 33.794 21.785 1.00 17.21 329 LEU A CA 1
ATOM 811 C C . LEU A 1 98 ? 10.683 34.081 23.250 1.00 17.73 329 LEU A C 1
ATOM 812 O O . LEU A 1 98 ? 11.507 34.659 23.963 1.00 18.08 329 LEU A O 1
ATOM 817 N N . ILE A 1 99 ? 9.489 33.698 23.699 1.00 17.65 330 ILE A N 1
ATOM 818 C CA . ILE A 1 99 ? 9.049 34.080 25.046 1.00 19.36 330 ILE A CA 1
ATOM 819 C C . ILE A 1 99 ? 10.039 33.595 26.109 1.00 18.16 330 ILE A C 1
ATOM 820 O O . ILE A 1 99 ? 10.417 34.345 27.001 1.00 19.51 330 ILE A O 1
ATOM 825 N N . SER A 1 100 ? 10.482 32.349 25.993 1.00 18.83 331 SER A N 1
ATOM 826 C CA . SER A 1 100 ? 11.423 31.794 26.966 1.00 17.78 331 SER A CA 1
ATOM 827 C C . SER A 1 100 ? 12.808 32.437 26.898 1.00 18.90 331 SER A C 1
ATOM 828 O O . SER A 1 100 ? 13.623 32.305 27.835 1.00 19.23 331 SER A O 1
ATOM 831 N N . LYS A 1 101 ? 13.092 33.110 25.790 1.00 17.37 332 LYS A N 1
ATOM 832 C CA . LYS A 1 101 ? 14.445 33.635 25.565 1.00 19.11 332 LYS A CA 1
ATOM 833 C C . LYS A 1 101 ? 14.596 35.072 26.056 1.00 18.03 332 LYS A C 1
ATOM 834 O O . LYS A 1 101 ? 15.681 35.646 25.966 1.00 17.62 332 LYS A O 1
ATOM 840 N N . ILE A 1 102 ? 13.519 35.653 26.582 1.00 17.97 333 ILE A N 1
ATOM 841 C CA . ILE A 1 102 ? 13.540 37.094 26.876 1.00 18.18 333 ILE A CA 1
ATOM 842 C C . ILE A 1 102 ? 14.738 37.534 27.734 1.00 16.26 333 ILE A C 1
ATOM 843 O O . ILE A 1 102 ? 15.415 38.499 27.378 1.00 17.18 333 ILE A O 1
ATOM 848 N N . PRO A 1 103 ? 15.014 36.846 28.854 1.00 17.01 334 PRO A N 1
ATOM 849 C CA . PRO A 1 103 ? 16.109 37.353 29.684 1.00 16.17 334 PRO A CA 1
ATOM 850 C C . PRO A 1 103 ? 17.467 37.289 28.987 1.00 16.84 334 PRO A C 1
ATOM 851 O O . PRO A 1 103 ? 18.332 38.127 29.214 1.00 16.05 334 PRO A O 1
ATOM 855 N N . HIS A 1 104 ? 17.656 36.273 28.157 1.00 16.98 335 HIS A N 1
ATOM 856 C CA . HIS A 1 104 ? 18.902 36.119 27.412 1.00 16.20 335 HIS A CA 1
ATOM 857 C C . HIS A 1 104 ? 19.060 37.129 26.284 1.00 16.44 335 HIS A C 1
ATOM 858 O O . HIS A 1 104 ? 20.160 37.622 26.038 1.00 17.98 335 HIS A O 1
ATOM 865 N N . ILE A 1 105 ? 17.966 37.438 25.604 1.00 16.24 336 ILE A N 1
ATOM 866 C CA . ILE A 1 105 ? 17.962 38.486 24.574 1.00 17.36 336 ILE A CA 1
ATOM 867 C C . ILE A 1 105 ? 18.264 39.832 25.234 1.00 17.54 336 ILE A C 1
ATOM 868 O O . ILE A 1 105 ? 19.082 40.623 24.730 1.00 17.15 336 ILE A O 1
ATOM 873 N N . LEU A 1 106 ? 17.617 40.093 26.367 1.00 16.80 337 LEU A N 1
ATOM 874 C CA . LEU A 1 106 ? 17.889 41.342 27.092 1.00 16.87 337 LEU A CA 1
ATOM 875 C C . LEU A 1 106 ? 19.361 41.442 27.459 1.00 17.08 337 LEU A C 1
ATOM 876 O O . LEU A 1 106 ? 19.985 42.503 27.256 1.00 17.12 337 LEU A O 1
ATOM 881 N N . LYS A 1 107 ? 19.933 40.354 27.987 1.00 17.45 338 LYS A N 1
ATOM 882 C CA . LYS A 1 107 ? 21.347 40.360 28.327 1.00 17.15 338 LYS A CA 1
ATOM 883 C C . LYS A 1 107 ? 22.205 40.657 27.109 1.00 17.96 338 LYS A C 1
ATOM 884 O O . LYS A 1 107 ? 23.150 41.440 27.193 1.00 17.50 338 LYS A O 1
ATOM 890 N N . GLU A 1 108 ? 21.876 40.048 25.965 1.00 19.33 339 GLU A N 1
ATOM 891 C CA . GLU A 1 108 ? 22.647 40.318 24.754 1.00 18.61 339 GLU A CA 1
ATOM 892 C C . GLU A 1 108 ? 22.572 41.776 24.297 1.00 19.48 339 GLU A C 1
ATOM 893 O O . GLU A 1 108 ? 23.567 42.350 23.843 1.00 19.58 339 GLU A O 1
ATOM 899 N N . MET A 1 109 ? 21.394 42.376 24.427 1.00 19.08 340 MET A N 1
ATOM 900 C CA . MET A 1 109 ? 21.228 43.773 24.065 1.00 19.27 340 MET A CA 1
ATOM 901 C C . MET A 1 109 ? 21.996 44.671 25.021 1.00 18.39 340 MET A C 1
ATOM 902 O O . MET A 1 109 ? 22.676 45.597 24.598 1.00 17.57 340 MET A O 1
ATOM 907 N N . TYR A 1 110 ? 21.875 44.384 26.313 1.00 17.27 341 TYR A N 1
ATOM 908 C CA . TYR A 1 110 ? 22.657 45.084 27.346 1.00 17.42 341 TYR A CA 1
ATOM 909 C C . TYR A 1 110 ? 24.163 44.976 27.090 1.00 17.61 341 TYR A C 1
ATOM 910 O O . TYR A 1 110 ? 24.903 45.977 27.117 1.00 17.74 341 TYR A O 1
ATOM 919 N N . ASP A 1 111 ? 24.629 43.762 26.829 1.00 17.12 342 ASP A N 1
ATOM 920 C CA . ASP A 1 111 ? 26.055 43.533 26.597 1.00 17.75 342 ASP A CA 1
ATOM 921 C C . ASP A 1 111 ? 26.589 44.225 25.340 1.00 17.41 342 ASP A C 1
ATOM 922 O O . ASP A 1 111 ? 27.775 44.557 25.281 1.00 19.08 342 ASP A O 1
ATOM 927 N N . ALA A 1 112 ? 25.724 44.415 24.350 1.00 16.83 343 ALA A N 1
ATOM 928 C CA . ALA A 1 112 ? 26.072 45.113 23.107 1.00 17.61 343 ALA A CA 1
ATOM 929 C C . ALA A 1 112 ? 25.963 46.640 23.272 1.00 18.56 343 ALA A C 1
ATOM 930 O O . ALA A 1 112 ? 26.116 47.391 22.300 1.00 17.43 343 ALA A O 1
ATOM 932 N N . ASP A 1 113 ? 25.680 47.085 24.492 1.00 16.94 344 ASP A N 1
ATOM 933 C CA . ASP A 1 113 ? 25.516 48.518 24.786 1.00 19.41 344 ASP A CA 1
ATOM 934 C C . ASP A 1 113 ? 24.305 49.182 24.124 1.00 19.12 344 ASP A C 1
ATOM 935 O O . ASP A 1 113 ? 24.290 50.403 23.883 1.00 19.68 344 ASP A O 1
ATOM 940 N N . LEU A 1 114 ? 23.271 48.398 23.845 1.00 18.03 345 LEU A N 1
ATOM 941 C CA . LEU A 1 114 ? 22.072 48.923 23.203 1.00 19.08 345 LEU A CA 1
ATOM 942 C C . LEU A 1 114 ? 20.984 49.348 24.182 1.00 20.85 345 LEU A C 1
ATOM 943 O O . LEU A 1 114 ? 20.046 50.052 23.796 1.00 21.43 345 LEU A O 1
ATOM 948 N N . LEU A 1 115 ? 21.112 48.917 25.435 1.00 20.06 346 LEU A N 1
ATOM 949 C CA . LEU A 1 115 ? 20.139 49.250 26.470 1.00 20.73 346 LEU A CA 1
ATOM 950 C C . LEU A 1 115 ? 20.896 49.536 27.752 1.00 20.73 346 LEU A C 1
ATOM 951 O O . LEU A 1 115 ? 21.761 48.747 28.158 1.00 23.29 346 LEU A O 1
ATOM 956 N N . GLU A 1 116 ? 20.566 50.645 28.403 1.00 20.84 347 GLU A N 1
ATOM 957 C CA . GLU A 1 116 ? 21.109 50.923 29.723 1.00 20.19 347 GLU A CA 1
ATOM 958 C C . GLU A 1 116 ? 20.316 50.283 30.853 1.00 21.37 347 GLU A C 1
ATOM 959 O O . GLU A 1 116 ? 19.105 50.085 30.744 1.00 20.22 347 GLU A O 1
ATOM 965 N N . GLU A 1 117 ? 21.004 49.966 31.945 1.00 19.68 348 GLU A N 1
ATOM 966 C CA . GLU A 1 117 ? 20.355 49.330 33.090 1.00 21.51 348 GLU A CA 1
ATOM 967 C C . GLU A 1 117 ? 19.072 50.042 33.521 1.00 21.53 348 GLU A C 1
ATOM 968 O O . GLU A 1 117 ? 18.048 49.398 33.757 1.00 21.34 348 GLU A O 1
ATOM 974 N N . GLU A 1 118 ? 19.115 51.368 33.625 1.00 21.80 349 GLU A N 1
ATOM 975 C CA . GLU A 1 118 ? 18.001 52.114 34.205 1.00 23.34 349 GLU A CA 1
ATOM 976 C C . GLU A 1 118 ? 16.787 52.129 33.263 1.00 21.83 349 GLU A C 1
ATOM 977 O O . GLU A 1 118 ? 15.632 52.156 33.713 1.00 22.25 349 GLU A O 1
ATOM 983 N N . VAL A 1 119 ? 17.058 52.114 31.965 1.00 20.59 350 VAL A N 1
ATOM 984 C CA . VAL A 1 119 ? 15.993 52.034 30.972 1.00 19.72 350 VAL A CA 1
ATOM 985 C C . VAL A 1 119 ? 15.285 50.683 31.040 1.00 18.96 350 VAL A C 1
ATOM 986 O O . VAL A 1 119 ? 14.057 50.612 30.954 1.00 18.74 350 VAL A O 1
ATOM 990 N N . ILE A 1 120 ? 16.051 49.607 31.188 1.00 17.45 351 ILE A N 1
ATOM 991 C CA . ILE A 1 120 ? 15.450 48.267 31.276 1.00 18.93 351 ILE A CA 1
ATOM 992 C C . ILE A 1 120 ? 14.593 48.096 32.536 1.00 19.28 351 ILE A C 1
ATOM 993 O O . ILE A 1 120 ? 13.470 47.593 32.477 1.00 18.92 351 ILE A O 1
ATOM 998 N N . ILE A 1 121 ? 15.134 48.507 33.676 1.00 19.42 352 ILE A N 1
ATOM 999 C CA . ILE A 1 121 ? 14.394 48.487 34.936 1.00 20.19 352 ILE A CA 1
ATOM 1000 C C . ILE A 1 121 ? 13.117 49.317 34.802 1.00 20.57 352 ILE A C 1
ATOM 1001 O O . ILE A 1 121 ? 12.027 48.841 35.118 1.00 21.86 352 ILE A O 1
ATOM 1006 N N . SER A 1 122 ? 13.232 50.546 34.312 1.00 22.72 353 SER A N 1
ATOM 1007 C CA . SER A 1 122 ? 12.058 51.417 34.161 1.00 23.38 353 SER A CA 1
ATOM 1008 C C . SER A 1 122 ? 10.977 50.749 33.318 1.00 24.05 353 SER A C 1
ATOM 1009 O O . SER A 1 122 ? 9.797 50.732 33.691 1.00 23.25 353 SER A O 1
ATOM 1012 N N . TRP A 1 123 ? 11.394 50.204 32.177 1.00 21.22 354 TRP A N 1
ATOM 1013 C CA . TRP A 1 123 ? 10.468 49.583 31.238 1.00 21.89 354 TRP A CA 1
ATOM 1014 C C . TRP A 1 123 ? 9.755 48.405 31.885 1.00 21.08 354 TRP A C 1
ATOM 1015 O O . TRP A 1 123 ? 8.560 48.190 31.673 1.00 20.59 354 TRP A O 1
ATOM 1026 N N . SER A 1 124 ? 10.505 47.643 32.672 1.00 21.30 355 SER A N 1
ATOM 1027 C CA . SER A 1 124 ? 9.950 46.489 33.372 1.00 22.60 355 SER A CA 1
ATOM 1028 C C . SER A 1 124 ? 8.860 46.842 34.373 1.00 24.22 355 SER A C 1
ATOM 1029 O O . SER A 1 124 ? 7.973 46.028 34.628 1.00 25.15 355 SER A O 1
ATOM 1032 N N . GLU A 1 125 ? 8.926 48.048 34.937 1.00 26.12 356 GLU A N 1
ATOM 1033 C CA . GLU A 1 125 ? 8.001 48.479 35.979 1.00 28.40 356 GLU A CA 1
ATOM 1034 C C . GLU A 1 125 ? 6.745 49.164 35.450 1.00 28.81 356 GLU A C 1
ATOM 1035 O O . GLU A 1 125 ? 5.785 49.356 36.195 1.00 30.09 356 GLU A O 1
ATOM 1041 N N . LYS A 1 126 ? 6.748 49.531 34.174 1.00 30.88 357 LYS A N 1
ATOM 1042 C 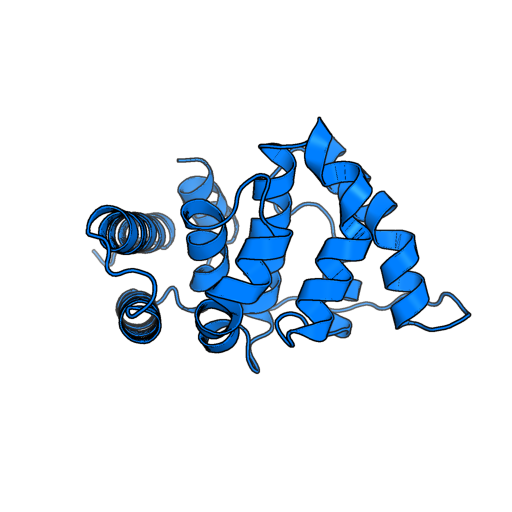CA . LYS A 1 126 ? 5.676 50.351 33.610 1.00 31.51 357 LYS A CA 1
ATOM 1043 C C . LYS A 1 126 ? 4.673 49.528 32.810 1.00 31.72 357 LYS A C 1
ATOM 1044 O O . LYS A 1 126 ? 4.995 48.466 32.287 1.00 31.40 357 LYS A O 1
ATOM 1050 N N . ALA A 1 127 ? 3.450 50.032 32.718 1.00 32.10 358 ALA A N 1
ATOM 1051 C CA . ALA A 1 127 ? 2.405 49.356 31.962 1.00 31.78 358 ALA A CA 1
ATOM 1052 C C . ALA A 1 127 ? 2.790 49.247 30.488 1.00 31.70 358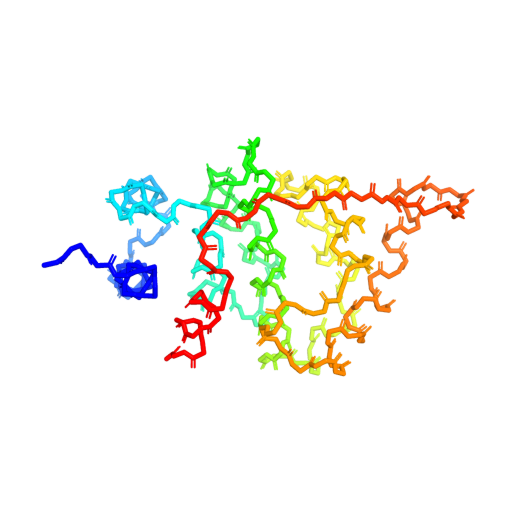 ALA A C 1
ATOM 1053 O O . ALA A 1 127 ? 3.724 49.905 30.019 1.00 31.36 358 ALA A O 1
ATOM 1055 N N . SER A 1 128 ? 2.060 48.403 29.766 1.00 31.78 359 SER A N 1
ATOM 1056 C CA . SER A 1 128 ? 2.161 48.339 28.314 1.00 30.54 359 SER A CA 1
ATOM 1057 C C . SER A 1 128 ? 1.883 49.708 27.689 1.00 29.79 359 SER A C 1
ATOM 1058 O O . SER A 1 128 ? 0.928 50.393 28.051 1.00 29.94 359 SER A O 1
ATOM 1061 N N . LYS A 1 129 ? 2.732 50.093 26.749 1.00 27.73 360 LYS A N 1
ATOM 1062 C CA . LYS A 1 129 ? 2.495 51.269 25.933 1.00 25.50 360 LYS A CA 1
ATOM 1063 C C . LYS A 1 129 ? 1.701 50.909 24.669 1.00 24.94 360 LYS A C 1
ATOM 1064 O O . LYS A 1 129 ? 1.720 51.648 23.683 1.00 24.69 360 LYS A O 1
ATOM 1070 N N . LYS A 1 130 ? 0.995 49.779 24.713 1.00 22.11 361 LYS A N 1
ATOM 1071 C CA . LYS A 1 130 ? -0.026 49.451 23.715 1.00 21.53 361 LYS A CA 1
ATOM 1072 C C . LYS A 1 130 ? 0.484 48.828 22.415 1.00 20.96 361 LYS A C 1
ATOM 1073 O O . LYS A 1 130 ? -0.275 48.638 21.449 1.00 20.77 361 LYS A O 1
ATOM 1079 N N . TYR A 1 131 ? 1.767 48.494 22.378 1.00 19.74 362 TYR A N 1
ATOM 1080 C CA . TYR A 1 131 ? 2.317 47.848 21.185 1.00 19.73 362 TYR A CA 1
ATOM 1081 C C . TYR A 1 131 ? 1.782 46.437 21.050 1.00 20.72 362 TYR A C 1
ATOM 1082 O O . TYR A 1 131 ? 1.402 45.994 19.958 1.00 20.51 362 TYR A O 1
ATOM 1091 N N . VAL A 1 132 ? 1.752 45.743 22.180 1.00 19.72 363 VAL A N 1
ATOM 1092 C CA . VAL A 1 132 ? 1.234 44.379 22.218 1.00 19.66 363 VAL A CA 1
ATOM 1093 C C . VAL A 1 132 ? 0.136 44.259 23.262 1.00 19.20 363 VAL A C 1
ATOM 1094 O O . VAL A 1 132 ? -0.058 45.157 24.079 1.00 20.71 363 VAL A O 1
ATOM 1098 N N . SER A 1 133 ? -0.579 43.136 23.220 1.00 20.59 364 SER A N 1
ATOM 1099 C CA . SER A 1 133 ? -1.630 42.803 24.180 1.00 21.42 364 SER A CA 1
ATOM 1100 C C . SER A 1 133 ? -1.105 43.002 25.601 1.00 20.20 364 SER A C 1
ATOM 1101 O O . SER A 1 133 ? 0.054 42.666 25.878 1.00 19.70 364 SER A O 1
ATOM 1104 N N . LYS A 1 134 ? -1.944 43.535 26.488 1.00 18.52 365 LYS A N 1
ATOM 1105 C CA . LYS A 1 134 ? -1.588 43.681 27.909 1.00 17.71 365 LYS A CA 1
ATOM 1106 C C . LYS A 1 134 ? -1.103 42.358 28.501 1.00 18.23 365 LYS A C 1
ATOM 1107 O O . LYS A 1 134 ? -0.137 42.308 29.273 1.00 17.77 365 LYS A O 1
ATOM 1113 N N . GLU A 1 135 ? -1.785 41.273 28.151 1.00 16.14 366 GLU A N 1
ATOM 1114 C CA . GLU A 1 135 ? -1.416 39.953 28.661 1.00 16.61 366 GLU A CA 1
ATOM 1115 C C . GLU A 1 135 ? -0.006 39.546 28.240 1.00 17.05 366 GLU A C 1
ATOM 1116 O O . GLU A 1 135 ? 0.774 39.033 29.053 1.00 16.05 36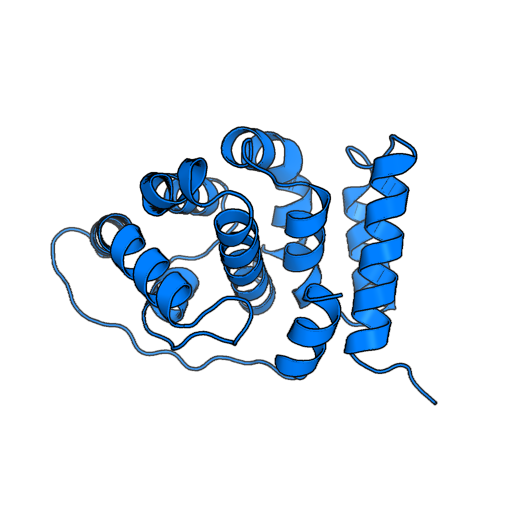6 GLU A O 1
ATOM 1122 N N . LEU A 1 136 ? 0.337 39.772 26.975 1.00 17.08 367 LEU A N 1
ATOM 1123 C CA . LEU A 1 136 ? 1.699 39.454 26.538 1.00 17.06 367 LEU A CA 1
ATOM 1124 C C . LEU A 1 136 ? 2.731 40.382 27.183 1.00 18.05 367 LEU A C 1
ATOM 1125 O O . LEU A 1 136 ? 3.819 39.947 27.573 1.00 18.53 367 LEU A O 1
ATOM 1130 N N . ALA A 1 137 ? 2.387 41.658 27.299 1.00 18.49 368 ALA A N 1
ATOM 1131 C CA . ALA A 1 137 ? 3.304 42.623 27.909 1.00 20.03 368 ALA A CA 1
ATOM 1132 C C . ALA A 1 137 ? 3.649 42.144 29.309 1.00 19.18 368 ALA A C 1
ATOM 1133 O O . ALA A 1 137 ? 4.812 42.196 29.730 1.00 20.19 368 ALA A O 1
ATOM 1135 N N . LYS A 1 138 ? 2.632 41.689 30.030 1.00 18.71 369 LYS A N 1
ATOM 1136 C CA . LYS A 1 138 ? 2.808 41.153 31.380 1.00 18.37 369 LYS A CA 1
ATOM 1137 C C . LYS A 1 138 ? 3.741 39.950 31.389 1.00 19.48 369 LYS A C 1
ATOM 1138 O O . LYS A 1 138 ? 4.611 39.822 32.261 1.00 15.19 369 LYS A O 1
ATOM 1144 N N . GLU A 1 139 ? 3.530 39.048 30.433 1.00 17.63 370 GLU A N 1
ATOM 1145 C CA . GLU A 1 139 ? 4.293 37.807 30.398 1.00 18.40 370 GLU A CA 1
ATOM 1146 C C . GLU A 1 139 ? 5.751 38.116 30.065 1.00 18.46 370 GLU A C 1
ATOM 1147 O O . GLU A 1 139 ? 6.667 37.567 30.680 1.00 16.24 370 GLU A O 1
ATOM 1153 N N . ILE A 1 140 ? 5.974 39.004 29.099 1.00 18.21 371 ILE A N 1
ATOM 1154 C CA . ILE A 1 140 ? 7.342 39.417 28.768 1.00 20.35 371 ILE A CA 1
ATOM 1155 C C . ILE A 1 140 ? 8.084 39.938 30.004 1.00 21.10 371 ILE A C 1
ATOM 1156 O O . ILE A 1 140 ? 9.256 39.614 30.231 1.00 21.28 371 ILE A O 1
ATOM 1161 N N . ARG A 1 141 ? 7.404 40.745 30.811 1.00 21.24 372 ARG A N 1
ATOM 1162 C CA . ARG A 1 141 ? 8.031 41.314 31.997 1.00 22.52 372 ARG A CA 1
ATOM 1163 C C . ARG A 1 141 ? 8.293 40.284 33.095 1.00 22.18 372 ARG A C 1
ATOM 1164 O O . ARG A 1 141 ? 9.294 40.357 33.810 1.00 23.42 372 ARG A O 1
ATOM 1172 N N . VAL A 1 142 ? 7.421 39.292 33.223 1.00 21.56 373 VAL A N 1
ATOM 1173 C CA . VAL A 1 142 ? 7.707 38.171 34.111 1.00 20.66 373 VAL A CA 1
ATOM 1174 C C . VAL A 1 142 ? 8.960 37.414 33.670 1.00 21.07 373 VAL A C 1
ATOM 1175 O O . VAL A 1 142 ? 9.838 37.103 34.483 1.00 20.50 373 VAL A O 1
ATOM 1179 N N . LYS A 1 143 ? 9.048 37.134 32.374 1.00 19.56 374 LYS A N 1
ATOM 1180 C CA . LYS A 1 143 ? 10.204 36.427 31.842 1.00 20.01 374 LYS A CA 1
ATOM 1181 C C . LYS A 1 143 ? 11.494 37.236 31.983 1.00 18.46 374 LYS A C 1
ATOM 1182 O O . LYS A 1 143 ? 12.571 36.665 32.077 1.00 19.99 374 LYS A O 1
ATOM 1188 N N . ALA A 1 144 ? 11.373 38.560 31.995 1.00 18.97 375 ALA A N 1
ATOM 1189 C CA . ALA A 1 144 ? 12.504 39.469 32.193 1.00 17.87 375 ALA A CA 1
ATOM 1190 C C . ALA A 1 144 ? 13.084 39.421 33.601 1.00 19.28 375 ALA A C 1
ATOM 1191 O O . ALA A 1 144 ? 14.234 39.823 33.823 1.00 17.85 375 ALA A O 1
ATOM 1193 N N . GLU A 1 145 ? 12.284 38.951 34.554 1.00 19.50 376 GLU A N 1
ATOM 1194 C CA . GLU A 1 145 ? 12.604 39.100 35.972 1.00 21.69 376 GLU A CA 1
ATOM 1195 C C . GLU A 1 145 ? 13.996 38.590 36.364 1.00 20.40 376 GLU A C 1
ATOM 1196 O O . GLU A 1 145 ? 14.710 39.256 37.109 1.00 20.00 376 GLU A O 1
ATOM 1202 N N . PRO A 1 146 ? 14.390 37.408 35.877 1.00 20.71 377 PRO A N 1
ATOM 1203 C CA . PRO A 1 146 ? 15.717 36.901 36.225 1.00 19.27 377 PRO A CA 1
ATOM 1204 C C . PRO A 1 146 ? 16.871 37.813 35.794 1.00 18.50 377 PRO A C 1
ATOM 1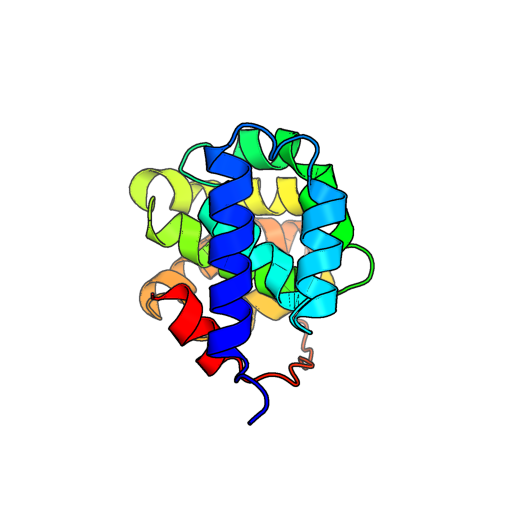205 O O . PRO A 1 146 ? 17.870 37.935 36.502 1.00 17.62 377 PRO A O 1
ATOM 1209 N N . PHE A 1 147 ? 16.741 38.456 34.641 1.00 16.39 378 PHE A N 1
ATOM 1210 C CA . PHE A 1 147 ? 17.754 39.409 34.195 1.00 15.52 378 PHE A CA 1
ATOM 1211 C C . PHE A 1 147 ? 17.749 40.696 35.026 1.00 15.80 378 PHE A C 1
ATOM 1212 O O . PHE A 1 147 ? 18.808 41.231 35.364 1.00 15.75 378 PHE A O 1
ATOM 1220 N N . ILE A 1 148 ? 16.558 41.187 35.355 1.00 16.22 379 ILE A N 1
ATOM 1221 C CA . ILE A 1 148 ? 16.429 42.397 36.157 1.00 17.40 379 ILE A CA 1
ATOM 1222 C C . ILE A 1 148 ? 17.106 42.175 37.507 1.00 17.18 379 ILE A C 1
ATOM 1223 O O . ILE A 1 148 ? 17.833 43.038 38.006 1.00 16.44 379 ILE A O 1
ATOM 1228 N N . LYS A 1 149 ? 16.858 41.010 38.094 1.00 16.83 380 LYS A N 1
ATOM 1229 C CA . LYS A 1 149 ? 17.506 40.626 39.350 1.00 18.11 380 LYS A CA 1
ATOM 1230 C C . LYS A 1 149 ? 19.027 40.555 39.193 1.00 17.62 380 LYS A C 1
ATOM 1231 O O . LYS A 1 149 ? 19.767 41.024 40.053 1.00 17.30 380 LYS A O 1
ATOM 1237 N N . TRP A 1 150 ? 19.491 39.970 38.092 1.00 17.78 381 TRP A N 1
ATOM 1238 C CA . TRP A 1 150 ? 20.921 39.923 37.805 1.00 17.43 381 TRP A CA 1
ATOM 1239 C C . TRP A 1 150 ? 21.522 41.329 37.748 1.00 18.11 381 TRP A C 1
ATOM 1240 O O . TRP A 1 150 ? 22.598 41.579 38.306 1.00 16.33 381 TRP A O 1
ATOM 1251 N N . LEU A 1 151 ? 20.807 42.233 37.086 1.00 17.44 382 LEU A N 1
ATOM 1252 C CA . LEU A 1 151 ? 21.201 43.639 36.973 1.00 20.65 382 LEU A CA 1
ATOM 1253 C C . LEU A 1 151 ? 21.357 44.315 38.327 1.00 22.49 382 LEU A C 1
ATOM 1254 O O . LEU A 1 151 ? 22.344 45.008 38.572 1.00 23.03 382 LEU A O 1
ATOM 1259 N N . LYS A 1 152 ? 20.378 44.113 39.204 1.00 24.53 383 LYS A N 1
ATOM 1260 C CA . LYS A 1 152 ? 20.408 44.706 40.539 1.00 26.64 383 LYS A CA 1
ATOM 1261 C C . LYS A 1 152 ? 21.415 43.982 41.421 1.00 27.78 383 LYS A C 1
ATOM 1262 O O . LYS A 1 152 ? 21.911 44.543 42.395 1.00 28.38 383 LYS A O 1
ATOM 1268 N N . GLU A 1 153 ? 21.695 42.731 41.068 1.00 30.08 384 GLU A N 1
ATOM 1269 C CA . GLU A 1 153 ? 22.740 41.921 41.693 1.00 32.35 384 GLU A CA 1
ATOM 1270 C C . GLU A 1 153 ? 22.152 40.817 42.565 1.00 32.75 384 GLU A C 1
ATOM 1271 O O . GLU A 1 153 ? 21.828 39.733 42.072 1.00 34.43 384 GLU A O 1
ATOM 1277 N N . ALA A 1 154 ? 22.234 40.731 43.816 0.0000 25.00 385 ALA A N 1
ATOM 1278 C CA . ALA A 1 154 ? 21.598 39.754 44.685 0.0000 25.00 385 ALA A CA 1
ATOM 1279 C C . ALA A 1 154 ? 20.791 40.488 45.743 0.0000 25.00 385 ALA A C 1
ATOM 1280 O O . ALA A 1 154 ? 21.223 40.588 46.879 0.0000 25.00 385 ALA A O 1
ATOM 1282 N N . GLU A 1 155 ? 19.589 41.028 45.390 0.0000 25.00 386 GLU A N 1
ATOM 1283 C CA . GLU A 1 155 ? 18.672 41.797 46.227 0.0000 25.00 386 GLU A CA 1
ATOM 1284 C C . GLU A 1 155 ? 17.615 42.358 45.313 0.0000 25.00 386 GLU A C 1
ATOM 1285 O O . GLU A 1 155 ? 17.861 42.496 44.117 0.0000 25.00 386 GLU A O 1
ATOM 1291 N N . GLU A 1 156 ? 16.408 42.700 45.823 0.0000 25.00 387 GLU A N 1
ATOM 1292 C CA . GLU A 1 156 ? 15.480 43.295 44.901 0.0000 25.00 387 GLU A CA 1
ATOM 1293 C C . GLU A 1 156 ? 14.851 44.507 45.528 0.0000 25.00 387 GLU A C 1
ATOM 1294 O O . GLU A 1 156 ? 14.045 44.410 46.449 0.0000 25.00 387 GLU A O 1
ATOM 1300 N N . GLU A 1 157 ? 15.200 45.699 45.004 0.0000 25.00 388 GLU A N 1
ATOM 1301 C CA . GLU A 1 157 ? 14.651 46.967 45.406 0.0000 25.00 388 GLU A CA 1
ATOM 1302 C C . GLU A 1 157 ? 14.007 47.447 44.145 0.0000 25.00 388 GLU A C 1
ATOM 1303 O O . GLU A 1 157 ? 14.350 46.937 43.085 0.0000 25.00 388 GLU A O 1
ATOM 1309 N N . SER A 1 158 ? 13.041 48.386 44.189 0.0000 25.00 389 SER A N 1
ATOM 1310 C CA . SER A 1 158 ? 12.469 48.819 42.935 0.0000 25.00 389 SER A CA 1
ATOM 1311 C C . SER A 1 158 ? 12.928 50.201 42.658 0.0000 25.00 389 SER A C 1
ATOM 1312 O O . SER A 1 158 ? 13.239 50.966 43.568 0.0000 25.00 389 SER A O 1
ATOM 1315 N N . SER A 1 159 ? 12.992 50.530 41.355 0.0000 25.00 390 SER A N 1
ATOM 1316 C CA . SER A 1 159 ? 13.327 51.829 40.871 0.0000 25.00 390 SER A CA 1
ATOM 1317 C C . SER A 1 159 ? 12.032 52.561 40.694 0.0000 25.00 390 SER A C 1
ATOM 1318 O O . SER A 1 159 ? 10.970 52.054 41.070 0.0000 25.00 390 SER A O 1
ATOM 1321 N N . GLY A 1 160 ? 12.124 53.782 40.123 0.0000 25.00 391 GLY A N 1
ATOM 1322 C CA . GLY A 1 160 ? 10.989 54.599 39.792 0.0000 25.00 391 GLY A CA 1
ATOM 1323 C C . GLY A 1 160 ? 11.518 55.728 38.969 0.0000 25.00 391 GLY A C 1
ATOM 1324 O O . GLY A 1 160 ? 12.306 56.543 39.449 0.0000 25.00 391 GLY A O 1
ATOM 1325 N N . GLY A 1 161 ? 11.098 55.789 37.689 0.0000 25.00 392 GLY A N 1
ATOM 1326 C CA . GLY A 1 161 ? 11.628 56.762 36.770 0.0000 25.00 392 GLY A CA 1
ATOM 1327 C C . GLY A 1 161 ? 10.474 57.380 36.045 0.0000 25.00 392 GLY A C 1
ATOM 1328 O O . GLY A 1 161 ? 9.380 56.821 36.003 0.0000 25.00 392 GLY A O 1
ATOM 1329 N N . GLU A 1 162 ? 10.692 58.571 35.454 0.0000 25.00 393 GLU A N 1
ATOM 1330 C CA . GLU A 1 162 ? 9.669 59.157 34.637 0.0000 25.00 393 GLU A CA 1
ATOM 1331 C C . GLU A 1 162 ? 10.214 59.079 33.249 0.0000 25.00 393 GLU A C 1
ATOM 1332 O O . GLU A 1 162 ? 11.429 59.030 33.072 0.0000 25.00 393 GLU A O 1
ATOM 1338 N N . GLU A 1 163 ? 9.334 59.027 32.226 0.0000 25.00 394 GLU A N 1
ATOM 1339 C CA . GLU A 1 163 ? 9.784 58.944 30.857 0.0000 25.00 394 GLU A CA 1
ATOM 1340 C C . GLU A 1 163 ? 9.670 60.307 30.257 0.0000 25.00 394 GLU A C 1
ATOM 1341 O O . GLU A 1 163 ? 8.967 61.169 30.784 0.0000 25.00 394 GLU A O 1
ATOM 1347 N N . GLU A 1 164 ? 10.393 60.545 29.140 0.0000 25.00 395 GLU A N 1
ATOM 1348 C CA . GLU A 1 164 ? 10.277 61.795 28.433 0.0000 25.00 395 GLU A CA 1
ATOM 1349 C C . GLU A 1 164 ? 9.867 61.451 27.028 0.0000 25.00 395 GLU A C 1
ATOM 1350 O O . GLU A 1 164 ? 10.697 61.076 26.202 0.0000 25.00 395 GLU A O 1
ATOM 1356 N N . ASP A 1 165 ? 8.563 61.559 26.697 0.0000 25.00 396 ASP A N 1
ATOM 1357 C CA . ASP A 1 165 ? 8.194 61.177 25.367 0.0000 25.00 396 ASP A CA 1
ATOM 1358 C C . ASP A 1 165 ? 7.298 62.251 24.796 0.0000 25.00 396 ASP A C 1
ATOM 1359 O O . ASP A 1 165 ? 6.095 62.282 25.061 0.0000 25.00 396 ASP A O 1
ATOM 1364 N N . GLU A 1 166 ? 7.914 63.171 24.002 0.0000 25.00 397 GLU A N 1
ATOM 1365 C CA . GLU A 1 166 ? 7.416 64.371 23.346 0.0000 25.00 397 GLU A CA 1
ATOM 1366 C C . GLU A 1 166 ? 6.400 64.129 22.253 0.0000 25.00 397 GLU A C 1
ATOM 1367 O O . GLU A 1 166 ? 5.385 64.827 22.202 0.0000 25.00 397 GLU A O 1
ATOM 1373 N N . ASP A 1 167 ? 6.686 63.152 21.358 0.0000 25.00 398 ASP A N 1
ATOM 1374 C CA . ASP A 1 167 ? 5.942 62.751 20.186 0.0000 25.00 398 ASP A CA 1
ATOM 1375 C C . ASP A 1 167 ? 4.770 61.940 20.648 0.0000 25.00 398 ASP A C 1
ATOM 1376 O O . ASP A 1 167 ? 4.775 61.513 21.804 0.0000 25.00 398 ASP A O 1
ATOM 1381 N N . GLU A 1 168 ? 3.515 61.631 19.977 1.00 29.92 399 GLU A N 1
ATOM 1382 C CA . GLU A 1 168 ? 2.783 60.789 20.903 1.00 26.76 399 GLU A CA 1
ATOM 1383 C C . GLU A 1 168 ? 3.195 59.339 20.696 1.00 26.09 399 GLU A C 1
ATOM 1384 O O . GLU A 1 168 ? 3.466 58.889 19.574 1.00 24.21 399 GLU A O 1
ATOM 1390 N N . ASN A 1 169 ? 3.220 58.604 21.795 1.00 21.70 400 ASN A N 1
ATOM 1391 C CA . ASN A 1 169 ? 3.360 57.174 21.713 1.00 21.58 400 ASN A CA 1
ATOM 1392 C C . ASN A 1 169 ? 2.285 56.565 20.814 1.00 19.98 400 ASN A C 1
ATOM 1393 O O . ASN A 1 169 ? 2.573 55.664 20.043 1.00 19.55 400 ASN A O 1
ATOM 1398 N N . ILE A 1 170 ? 1.047 57.044 20.905 1.00 18.51 401 ILE A N 1
ATOM 1399 C CA . ILE A 1 170 ? -0.032 56.313 20.228 1.00 18.08 401 ILE A CA 1
ATOM 1400 C C . ILE A 1 170 ? 0.131 56.423 18.720 1.00 17.32 401 ILE A C 1
ATOM 1401 O O . ILE A 1 170 ? -0.177 55.495 17.980 1.00 18.12 401 ILE A O 1
ATOM 1406 N N . GLU A 1 171 ? 0.629 57.563 18.262 1.00 18.15 402 GLU A N 1
ATOM 1407 C CA . GLU A 1 171 ? 0.933 57.697 16.834 1.00 17.98 402 GLU A CA 1
ATOM 1408 C C . GLU A 1 171 ? 1.932 56.652 16.352 1.00 18.64 402 GLU A C 1
ATOM 1409 O O . GLU A 1 171 ? 1.789 56.094 15.268 1.00 17.59 402 GLU A O 1
ATOM 1415 N N . VAL A 1 172 ? 2.961 56.390 17.150 1.00 17.52 403 VAL A N 1
ATOM 1416 C CA . VAL A 1 172 ? 3.952 55.393 16.774 1.00 17.47 403 VAL A CA 1
ATOM 1417 C C . VAL A 1 172 ? 3.334 54.015 16.820 1.00 17.67 403 VAL A C 1
ATOM 1418 O O . VAL A 1 172 ? 3.661 53.169 15.989 1.00 16.43 403 VAL A O 1
ATOM 1422 N N . VAL A 1 173 ? 2.443 53.786 17.787 1.00 16.88 404 VAL A N 1
ATOM 1423 C CA . VAL A 1 173 ? 1.696 52.534 17.818 1.00 17.64 404 VAL A CA 1
ATOM 1424 C C . VAL A 1 173 ? 0.909 52.338 16.522 1.00 17.47 404 VAL A C 1
ATOM 1425 O O . VAL A 1 173 ? 0.930 51.248 15.941 1.00 17.08 404 VAL A O 1
ATOM 1429 N N . TYR A 1 174 ? 0.214 53.379 16.060 1.00 16.00 405 TYR A N 1
ATOM 1430 C CA . TYR A 1 174 ? -0.571 53.208 14.830 1.00 16.63 405 TYR A CA 1
ATOM 1431 C C . TYR A 1 174 ? 0.339 52.864 13.656 1.00 16.51 405 TYR A C 1
ATOM 1432 O O . TYR A 1 174 ? 0.003 52.000 12.844 1.00 16.69 405 TYR A O 1
ATOM 1441 N N . SER A 1 175 ? 1.479 53.547 13.559 1.00 17.14 406 SER A N 1
ATOM 1442 C CA . SER A 1 175 ? 2.411 53.299 12.457 1.00 18.86 406 SER A CA 1
ATOM 1443 C C . SER A 1 175 ? 2.931 51.862 12.497 1.00 19.01 406 SER A C 1
ATOM 1444 O O . SER A 1 175 ? 3.035 51.205 11.461 1.00 19.14 406 SER A O 1
ATOM 1447 N N . LYS A 1 176 ? 3.252 51.386 13.699 1.00 19.60 407 LYS A N 1
ATOM 1448 C CA . LYS A 1 176 ? 3.762 50.023 13.880 1.00 20.99 407 LYS A CA 1
ATOM 1449 C C . LYS A 1 176 ? 2.698 48.986 13.522 1.00 20.21 407 LYS A C 1
ATOM 1450 O O . LYS A 1 176 ? 2.997 47.961 12.902 1.00 20.29 407 LYS A O 1
ATOM 1456 N N . LEU A 1 177 ? 1.460 49.250 13.928 1.00 19.17 408 LEU A N 1
ATOM 1457 C CA . LEU A 1 177 ? 0.380 48.308 13.708 1.00 20.75 408 LEU A CA 1
ATOM 1458 C C . LEU A 1 177 ? 0.049 48.238 12.226 1.00 21.75 408 LEU A C 1
ATOM 1459 O O . LEU A 1 177 ? -0.614 47.303 11.777 1.00 22.83 408 LEU A O 1
ATOM 1464 N N . GLU A 1 178 ? 0.510 49.226 11.463 1.00 21.79 409 GLU A N 1
ATOM 1465 C CA . GLU A 1 178 ? 0.324 49.185 10.015 1.00 25.20 409 GLU A CA 1
ATOM 1466 C C . GLU A 1 178 ? 1.373 48.297 9.372 1.00 25.06 409 GLU A C 1
ATOM 1467 O O . GLU A 1 178 ? 2.423 47.985 9.962 1.00 27.84 409 GLU A O 1
ATOM 1473 N N . SER A 1 179 ? 1.184 47.872 8.237 1.00 26.94 410 SER A N 1
#

B-factor: mean 22.47, std 5.52, range [8.8, 50.59]